Protein AF-A0A7G5LNK8-F1 (afdb_monomer_lite)

Sequence (79 aa):
MQSDVKHEQIKLAANALNGIGVGTILSSVVAPYIGIGIGSLRPEVDWLNLAGVSAFGLLLGVICLFEAQRRLEKLELAE

Foldseek 3Di:
DVLVVVLVVLLVVLVVLLVVLVVLLCCLVVVVVVCVVVVVDDCVPCVVVSVVSNVVSNVSSVVSNVVSVVSNVVSVVVD

Radius of gyration: 17.55 Å; chains: 1; bounding box: 38×12×57 Å

Secondary structure (DSSP, 8-state):
-HHHHHHHHHHHHHHHHHHHHHHHHHHHHHHHHHHHHTTSS-TTT-HHHHHHHHHHHHHHHHHHHHHHHHHHHHHHTT-

pLDDT: mean 75.48, std 6.98, range [51.78, 85.38]

Structure (mmCIF, N/CA/C/O backbone):
data_AF-A0A7G5LNK8-F1
#
_entry.id   AF-A0A7G5LNK8-F1
#
loop_
_atom_site.group_PDB
_atom_site.id
_atom_site.type_symbol
_atom_site.label_atom_id
_atom_site.label_alt_id
_atom_site.label_comp_id
_atom_site.label_asym_id
_atom_site.label_entity_id
_atom_site.label_seq_id
_atom_site.pdbx_PDB_ins_code
_atom_site.Cartn_x
_atom_site.Cartn_y
_atom_site.Cartn_z
_atom_site.occupancy
_atom_site.B_iso_or_equiv
_atom_site.auth_seq_id
_atom_site.auth_comp_id
_atom_site.auth_asym_id
_atom_site.auth_atom_id
_atom_site.pdbx_PDB_model_num
ATOM 1 N N . MET A 1 1 ? -12.6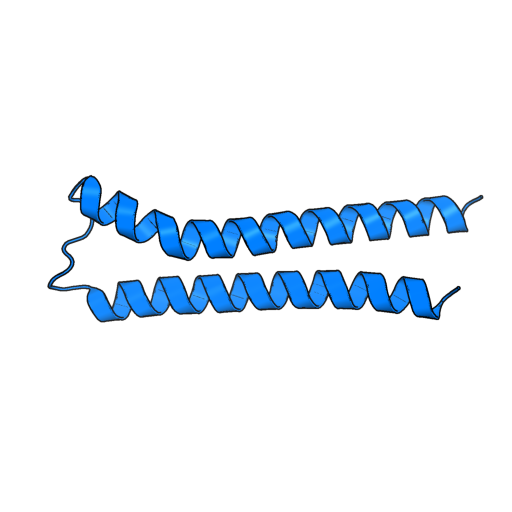61 1.962 31.791 1.00 53.53 1 MET A N 1
ATOM 2 C CA . MET A 1 1 ? -11.192 1.805 31.669 1.00 53.53 1 MET A CA 1
ATOM 3 C C . MET A 1 1 ? -10.795 0.753 30.634 1.00 53.53 1 MET A C 1
ATOM 5 O O . MET A 1 1 ? -10.018 1.076 29.754 1.00 53.53 1 MET A O 1
ATOM 9 N N . GLN A 1 2 ? -11.334 -0.474 30.663 1.00 56.25 2 GLN A N 1
ATOM 10 C CA . GLN A 1 2 ? -10.994 -1.509 29.664 1.00 56.25 2 GLN A CA 1
ATOM 11 C C . GLN A 1 2 ? -11.654 -1.303 28.278 1.00 56.25 2 GLN A C 1
ATOM 13 O O . GLN A 1 2 ? -11.173 -1.860 27.294 1.00 56.25 2 GLN A O 1
ATOM 18 N N . SER A 1 3 ? -12.740 -0.519 28.191 1.00 62.44 3 SER A N 1
ATOM 19 C CA . SER A 1 3 ? -13.398 -0.130 26.930 1.00 62.44 3 SER A CA 1
ATOM 20 C C . SER A 1 3 ? -12.603 0.933 26.160 1.00 62.44 3 SER A C 1
ATOM 22 O O . SER A 1 3 ? -12.345 0.738 24.977 1.00 62.44 3 SER A O 1
ATOM 24 N N . ASP A 1 4 ? -12.124 1.980 26.841 1.00 71.12 4 ASP A N 1
ATOM 25 C CA . ASP A 1 4 ? -11.276 3.041 26.267 1.00 71.12 4 ASP A CA 1
ATOM 26 C C . ASP A 1 4 ? -10.028 2.493 25.573 1.00 71.12 4 ASP A C 1
ATOM 28 O O . ASP A 1 4 ? -9.767 2.795 24.412 1.00 71.12 4 ASP A O 1
ATOM 32 N N . VAL A 1 5 ? -9.299 1.600 26.249 1.00 74.81 5 VAL A N 1
ATOM 33 C CA . VAL A 1 5 ? -8.070 1.005 25.701 1.00 74.81 5 VAL A CA 1
ATOM 34 C C . VAL A 1 5 ? -8.357 0.201 24.427 1.00 74.81 5 VAL A C 1
ATOM 36 O O . VAL A 1 5 ? -7.554 0.202 23.497 1.00 74.81 5 VAL A O 1
ATOM 39 N N . LYS A 1 6 ? -9.513 -0.472 24.348 1.00 74.31 6 LYS A N 1
ATOM 40 C CA . LYS A 1 6 ? -9.920 -1.205 23.139 1.00 74.31 6 LYS A CA 1
ATOM 41 C C . LYS A 1 6 ? -10.300 -0.255 22.001 1.00 74.31 6 LYS A C 1
ATOM 43 O O . LYS A 1 6 ? -9.930 -0.524 20.861 1.00 74.31 6 LYS A O 1
ATOM 48 N N . HIS A 1 7 ? -10.987 0.849 22.294 1.00 72.50 7 HIS A N 1
ATOM 49 C CA . HIS A 1 7 ? -11.307 1.878 21.297 1.00 72.50 7 HIS A CA 1
ATOM 50 C C . HIS A 1 7 ? -10.043 2.515 20.720 1.00 72.50 7 HIS A C 1
ATOM 52 O O . HIS A 1 7 ? -9.910 2.638 19.501 1.00 72.50 7 HIS A O 1
ATOM 58 N N . GLU A 1 8 ? -9.086 2.855 21.578 1.00 76.81 8 GLU A N 1
ATOM 59 C CA . GLU A 1 8 ? -7.823 3.458 21.162 1.00 76.81 8 GLU A CA 1
ATOM 60 C C . GLU A 1 8 ? -6.990 2.495 20.304 1.00 76.81 8 GLU A C 1
ATOM 62 O O . GLU A 1 8 ? -6.491 2.882 19.248 1.00 76.81 8 GLU A O 1
ATOM 67 N N . GLN A 1 9 ? -6.934 1.209 20.671 1.00 77.69 9 GLN A N 1
ATOM 68 C CA . GLN A 1 9 ? -6.267 0.182 19.862 1.00 77.69 9 GLN A CA 1
ATOM 69 C C . GLN A 1 9 ? -6.904 -0.004 18.484 1.00 77.69 9 GLN A C 1
ATOM 71 O O . GLN A 1 9 ? -6.187 -0.145 17.493 1.00 77.69 9 GLN A O 1
ATOM 76 N N . ILE A 1 10 ? -8.236 -0.003 18.393 1.00 76.31 10 ILE A N 1
ATOM 77 C CA . ILE A 1 10 ? -8.919 -0.178 17.108 1.00 76.31 10 ILE A CA 1
ATOM 78 C C . ILE A 1 10 ? -8.739 1.072 16.230 1.00 76.31 10 ILE A C 1
ATOM 80 O O . ILE A 1 10 ? -8.497 0.924 15.031 1.00 76.31 10 ILE A O 1
ATOM 84 N N . LYS A 1 11 ? -8.746 2.284 16.804 1.00 76.69 11 LYS A N 1
ATOM 85 C CA . LYS A 1 11 ? -8.385 3.517 16.079 1.00 76.69 11 LYS A CA 1
ATOM 86 C C . LYS A 1 11 ? -6.949 3.466 15.554 1.00 76.69 11 LYS A C 1
ATOM 88 O O . LYS A 1 11 ? -6.717 3.776 14.386 1.00 76.69 11 LYS A O 1
ATOM 93 N N . LEU A 1 12 ? -5.995 3.026 16.377 1.00 83.44 12 LEU A N 1
ATOM 94 C CA . LEU A 1 12 ? -4.594 2.891 15.971 1.00 83.44 12 LEU A CA 1
ATOM 95 C C . LEU A 1 12 ? -4.428 1.862 14.843 1.00 83.44 12 LEU A C 1
ATOM 97 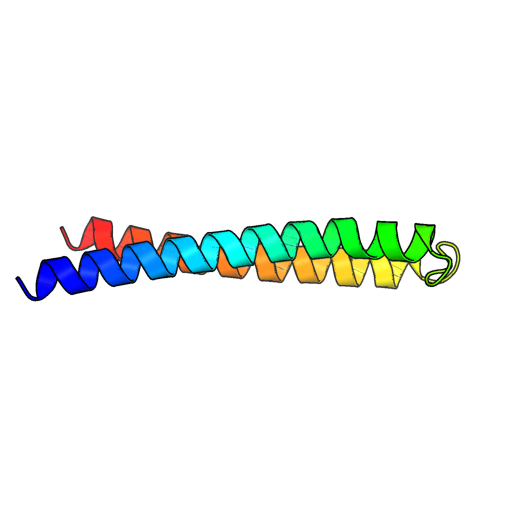O O . LEU A 1 12 ? -3.734 2.123 13.862 1.00 83.44 12 LEU A O 1
ATOM 101 N N . ALA A 1 13 ? -5.108 0.718 14.955 1.00 77.94 13 ALA A N 1
ATOM 102 C CA . ALA A 1 13 ? -5.099 -0.327 13.938 1.00 77.94 13 ALA A CA 1
ATOM 103 C C . ALA A 1 13 ? -5.723 0.155 12.620 1.00 77.94 13 ALA A C 1
ATOM 105 O O . ALA A 1 13 ? -5.155 -0.081 11.557 1.00 77.94 13 ALA A O 1
ATOM 106 N N . ALA A 1 14 ? -6.849 0.870 12.671 1.00 75.25 14 ALA A N 1
ATOM 107 C CA . ALA A 1 14 ? -7.475 1.437 11.481 1.00 75.25 14 ALA A CA 1
ATOM 108 C C . ALA A 1 14 ? -6.577 2.482 10.804 1.00 75.25 14 ALA A C 1
ATOM 110 O O . ALA A 1 14 ? -6.451 2.483 9.581 1.00 75.25 14 ALA A O 1
ATOM 111 N N . ASN A 1 15 ? -5.892 3.323 11.582 1.00 82.31 15 ASN A N 1
ATOM 112 C CA . ASN A 1 15 ? -4.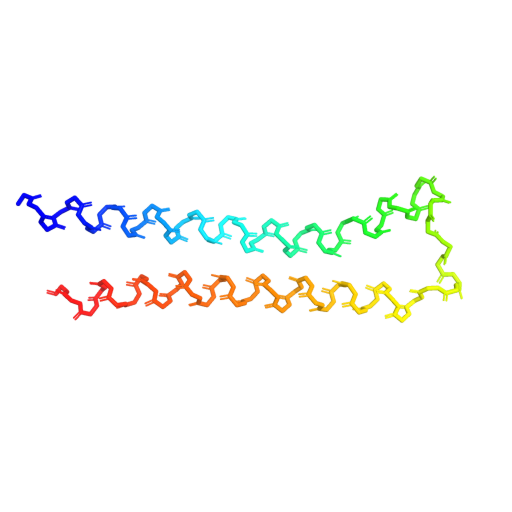944 4.289 11.035 1.00 82.31 15 ASN A CA 1
ATOM 113 C C . ASN A 1 15 ? -3.724 3.600 10.397 1.00 82.31 15 ASN A C 1
ATOM 115 O O . ASN A 1 15 ? -3.281 3.990 9.318 1.00 82.31 15 ASN A O 1
ATOM 119 N N . ALA A 1 16 ? -3.220 2.527 11.015 1.00 78.12 16 ALA A N 1
ATOM 120 C CA . ALA A 1 16 ? -2.147 1.716 10.448 1.00 78.12 16 ALA A CA 1
ATOM 121 C C . ALA A 1 16 ? -2.574 1.035 9.134 1.00 78.12 16 ALA A C 1
ATOM 123 O O . ALA A 1 16 ? -1.841 1.111 8.148 1.00 78.12 16 ALA A O 1
ATOM 124 N N . LEU A 1 17 ? -3.770 0.431 9.078 1.00 78.25 17 LEU A N 1
ATOM 125 C CA . LEU A 1 17 ? -4.309 -0.142 7.838 1.00 78.25 17 LEU A CA 1
ATOM 126 C C . LEU A 1 17 ? -4.509 0.923 6.754 1.00 78.25 17 LEU A C 1
ATOM 128 O O . LEU A 1 17 ? -4.208 0.662 5.593 1.00 78.25 17 LEU A O 1
ATOM 132 N N . ASN A 1 18 ? -4.964 2.124 7.116 1.00 78.69 18 ASN A N 1
ATOM 133 C CA . ASN A 1 18 ? -5.097 3.229 6.170 1.00 78.69 18 ASN A CA 1
ATOM 134 C C . ASN A 1 18 ? -3.727 3.621 5.586 1.00 78.69 18 ASN A C 1
ATOM 136 O O . ASN A 1 18 ? -3.564 3.678 4.369 1.00 78.69 18 ASN A O 1
ATOM 140 N N . GLY A 1 19 ? -2.707 3.771 6.437 1.00 79.69 19 GLY A N 1
ATOM 141 C CA . GLY A 1 19 ? -1.333 4.029 6.000 1.00 79.69 19 GLY A CA 1
ATOM 142 C C . GLY A 1 19 ? -0.781 2.943 5.070 1.00 79.69 19 GLY A C 1
ATOM 143 O O . GLY A 1 19 ? -0.187 3.259 4.039 1.00 79.69 19 GLY A O 1
ATOM 144 N N . ILE A 1 20 ? -1.026 1.666 5.381 1.00 82.19 20 ILE A N 1
ATOM 145 C CA . ILE A 1 20 ? -0.636 0.533 4.527 1.00 82.19 20 ILE A CA 1
ATOM 146 C C . ILE A 1 20 ? -1.400 0.562 3.200 1.00 82.19 20 ILE A C 1
ATOM 148 O O . ILE A 1 20 ? -0.797 0.358 2.148 1.00 82.19 20 ILE A O 1
ATOM 152 N N . GLY A 1 21 ? -2.706 0.833 3.225 1.00 75.88 21 GLY A N 1
ATOM 153 C CA . GLY A 1 21 ? -3.544 0.933 2.032 1.00 75.88 21 GLY A CA 1
ATOM 154 C C . GLY A 1 21 ? -3.052 2.029 1.091 1.00 75.88 21 GLY A C 1
ATOM 155 O O . GLY A 1 21 ? -2.755 1.756 -0.070 1.00 75.88 21 GLY A O 1
ATOM 156 N N . VAL A 1 22 ? -2.855 3.242 1.612 1.00 79.88 22 VAL A N 1
ATOM 157 C CA . VAL A 1 22 ? -2.309 4.379 0.856 1.00 79.88 22 VAL A CA 1
ATOM 158 C C . VAL A 1 22 ? -0.897 4.081 0.347 1.00 79.88 22 VAL A C 1
ATOM 160 O O . VAL A 1 22 ? -0.606 4.321 -0.824 1.00 79.88 22 VAL A O 1
ATOM 163 N N . GLY A 1 23 ? -0.030 3.503 1.183 1.00 81.31 23 GLY A N 1
ATOM 164 C CA . GLY A 1 23 ? 1.328 3.117 0.796 1.00 81.31 23 GLY A CA 1
ATOM 165 C C . GLY A 1 23 ? 1.358 2.056 -0.305 1.00 81.31 23 GLY A C 1
ATOM 166 O O . GLY A 1 23 ? 2.182 2.136 -1.211 1.00 81.31 23 GLY A O 1
ATOM 167 N N . THR A 1 24 ? 0.423 1.107 -0.281 1.00 80.19 24 THR A N 1
ATOM 168 C CA . THR A 1 24 ? 0.289 0.062 -1.306 1.00 80.19 24 THR A CA 1
ATOM 169 C C . THR A 1 24 ? -0.182 0.653 -2.632 1.00 80.19 24 THR A C 1
ATOM 171 O O . THR A 1 24 ? 0.390 0.333 -3.672 1.00 80.19 24 THR A O 1
ATOM 174 N N . ILE A 1 25 ? -1.153 1.574 -2.607 1.00 78.38 25 ILE A N 1
ATOM 175 C CA . ILE A 1 25 ? -1.607 2.292 -3.808 1.00 78.38 25 ILE A CA 1
ATOM 176 C C . ILE A 1 25 ? -0.447 3.096 -4.396 1.00 78.38 25 ILE A C 1
ATOM 178 O O . ILE A 1 25 ? -0.117 2.936 -5.570 1.00 78.38 25 ILE A O 1
ATOM 182 N N . LEU A 1 26 ? 0.224 3.907 -3.575 1.00 80.25 26 LEU A N 1
ATOM 183 C CA . LEU A 1 26 ? 1.365 4.705 -4.016 1.00 80.25 26 LEU A CA 1
ATOM 184 C C . LEU A 1 26 ? 2.490 3.828 -4.563 1.00 80.25 26 LEU A C 1
ATOM 186 O O . LEU A 1 26 ? 3.014 4.124 -5.628 1.00 80.25 26 LEU A O 1
ATOM 190 N N . SER A 1 27 ? 2.833 2.728 -3.891 1.00 79.31 27 SER A N 1
ATOM 191 C CA . SER A 1 27 ? 3.857 1.796 -4.365 1.00 79.31 27 SER A CA 1
ATOM 192 C C . SER A 1 27 ? 3.460 1.152 -5.693 1.00 79.31 27 SER A C 1
ATOM 194 O O . SER A 1 27 ? 4.279 1.105 -6.604 1.00 79.31 27 SER A O 1
ATOM 196 N N . SER A 1 28 ? 2.199 0.746 -5.853 1.00 77.88 28 SER A N 1
ATOM 197 C CA . SER A 1 28 ? 1.705 0.144 -7.097 1.00 77.88 28 SER A CA 1
ATOM 198 C C . SER A 1 28 ? 1.763 1.087 -8.296 1.00 77.88 28 SER A C 1
ATOM 200 O O . SER A 1 28 ? 1.979 0.632 -9.414 1.00 77.88 28 SER A O 1
ATOM 202 N N . VAL A 1 29 ? 1.635 2.397 -8.060 1.00 78.00 29 VAL A N 1
ATOM 203 C CA . VAL A 1 29 ? 1.764 3.423 -9.097 1.00 78.00 29 VAL A CA 1
ATOM 204 C C . VAL A 1 29 ? 3.231 3.796 -9.305 1.00 78.00 29 VAL A C 1
ATOM 206 O O . VAL A 1 29 ? 3.699 3.812 -10.432 1.00 78.00 29 VAL A O 1
ATOM 209 N N . VAL A 1 30 ? 3.988 4.073 -8.242 1.00 80.81 30 VAL A N 1
ATOM 210 C CA . VAL A 1 30 ? 5.350 4.631 -8.313 1.00 80.81 30 VAL A CA 1
ATOM 211 C C . VAL A 1 30 ? 6.404 3.581 -8.679 1.00 80.81 30 VAL A C 1
ATOM 213 O O . VAL A 1 30 ? 7.310 3.879 -9.458 1.00 80.81 30 VAL A O 1
ATOM 216 N N . ALA A 1 31 ? 6.305 2.355 -8.157 1.00 78.94 31 ALA A N 1
ATOM 217 C CA . ALA A 1 31 ? 7.276 1.288 -8.411 1.00 78.94 31 ALA A CA 1
ATOM 218 C C . ALA A 1 31 ? 7.479 0.976 -9.907 1.00 78.94 31 ALA A C 1
ATOM 220 O O . ALA A 1 31 ? 8.639 0.889 -10.321 1.00 78.94 31 ALA A O 1
ATOM 221 N N . PRO A 1 32 ? 6.429 0.861 -10.748 1.00 73.75 32 PRO A N 1
ATOM 222 C CA . PRO A 1 32 ? 6.633 0.645 -12.176 1.00 73.75 32 PRO A CA 1
ATOM 223 C C . PRO A 1 32 ? 7.324 1.828 -12.872 1.00 73.75 32 PRO A C 1
ATOM 225 O O . PRO A 1 32 ? 8.192 1.593 -13.711 1.00 73.75 32 PRO A O 1
ATOM 228 N N . TYR A 1 33 ? 7.044 3.083 -12.494 1.00 76.88 33 TYR A N 1
ATOM 229 C CA . TYR A 1 33 ? 7.767 4.242 -13.047 1.00 76.88 33 TYR A CA 1
ATOM 230 C C . TYR A 1 33 ? 9.244 4.256 -12.648 1.00 76.88 33 TYR A C 1
A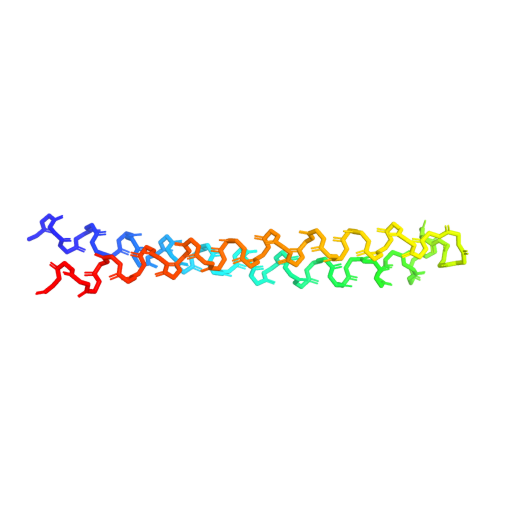TOM 232 O O . TYR A 1 33 ? 10.098 4.549 -13.486 1.00 76.88 33 TYR A O 1
ATOM 240 N N . ILE A 1 34 ? 9.567 3.901 -11.399 1.00 80.62 34 ILE A N 1
ATOM 241 C CA . ILE A 1 34 ? 10.963 3.762 -10.962 1.00 80.62 34 ILE A CA 1
ATOM 242 C C . ILE A 1 34 ? 11.653 2.645 -11.745 1.00 80.62 34 ILE A C 1
ATOM 244 O O . ILE A 1 34 ? 12.763 2.841 -12.233 1.00 80.62 34 ILE A O 1
ATOM 248 N N . GLY A 1 35 ? 10.991 1.502 -11.921 1.00 76.19 35 GLY A N 1
ATOM 249 C CA . GLY A 1 35 ? 11.532 0.376 -12.675 1.00 76.19 35 GLY A CA 1
ATOM 250 C C . GLY A 1 35 ? 11.766 0.678 -14.163 1.00 76.19 35 GLY A C 1
ATOM 251 O O . GLY A 1 35 ? 12.745 0.188 -14.727 1.00 76.19 35 GLY A O 1
ATOM 252 N N . ILE A 1 36 ? 10.937 1.531 -14.777 1.00 78.06 36 ILE A N 1
ATOM 253 C CA . ILE A 1 36 ? 11.182 2.083 -16.121 1.00 78.06 36 ILE A CA 1
ATOM 254 C C . ILE A 1 36 ? 12.395 3.025 -16.097 1.00 78.06 36 ILE A C 1
ATOM 256 O O . ILE A 1 36 ? 13.285 2.899 -16.934 1.00 78.06 36 ILE A O 1
ATOM 260 N N . GLY A 1 37 ? 12.469 3.935 -15.120 1.00 76.31 37 GLY A N 1
ATOM 261 C CA . GLY A 1 37 ? 13.553 4.918 -15.006 1.00 76.31 37 GLY A CA 1
ATOM 262 C C . GLY A 1 37 ? 14.943 4.306 -14.800 1.00 76.31 37 GLY A C 1
ATOM 263 O O . GLY A 1 37 ? 15.923 4.835 -15.316 1.00 76.31 37 GLY A O 1
ATOM 264 N N . ILE A 1 38 ? 15.035 3.170 -14.099 1.00 84.56 38 ILE A N 1
ATOM 265 C CA . ILE A 1 38 ? 16.293 2.421 -13.907 1.00 84.56 38 ILE A CA 1
ATOM 266 C C . ILE A 1 38 ? 16.578 1.407 -15.031 1.00 84.56 38 ILE A C 1
ATOM 268 O O . ILE A 1 38 ? 17.566 0.680 -14.959 1.00 84.56 38 ILE A O 1
ATOM 272 N N . GLY A 1 39 ? 15.715 1.318 -16.050 1.00 73.88 39 GLY A N 1
ATOM 273 C CA . GLY A 1 39 ? 15.872 0.403 -17.187 1.00 73.88 39 GLY A CA 1
ATOM 274 C C . GLY A 1 39 ? 15.611 -1.078 -16.878 1.00 73.88 39 GLY A C 1
ATOM 275 O O . GLY A 1 39 ? 15.944 -1.935 -17.695 1.00 73.88 39 GLY A O 1
ATOM 276 N N . SER A 1 40 ? 15.023 -1.389 -15.719 1.00 73.56 40 SER A N 1
ATOM 277 C CA . SER A 1 40 ? 14.668 -2.758 -15.307 1.00 73.56 40 SER A CA 1
ATOM 278 C C . SER A 1 40 ? 13.401 -3.260 -16.013 1.00 73.56 40 SER A C 1
ATOM 280 O O . SER A 1 40 ? 13.277 -4.444 -16.319 1.00 73.56 40 SER A O 1
ATOM 282 N N . LEU A 1 41 ? 12.475 -2.349 -16.334 1.00 66.69 41 LEU A N 1
ATOM 283 C CA . LEU A 1 41 ? 11.240 -2.636 -17.064 1.00 66.69 41 LEU A 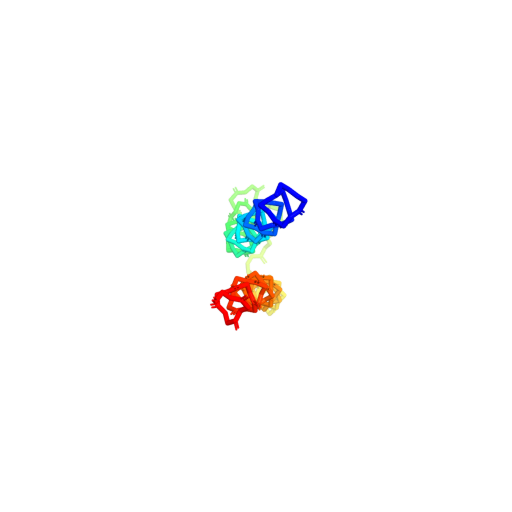CA 1
ATOM 284 C C . LEU A 1 41 ? 11.298 -2.039 -18.473 1.00 66.69 41 LEU A C 1
ATOM 286 O O . LEU A 1 41 ? 11.531 -0.842 -18.637 1.00 66.69 41 LEU A O 1
ATOM 290 N N . ARG A 1 42 ? 11.051 -2.869 -19.495 1.00 70.44 42 ARG A N 1
ATOM 291 C CA . ARG A 1 42 ? 10.886 -2.425 -20.887 1.00 70.44 42 ARG A CA 1
ATOM 292 C C . ARG A 1 42 ? 9.398 -2.148 -21.151 1.00 70.44 42 ARG A C 1
ATOM 294 O O . ARG A 1 42 ? 8.632 -3.105 -21.273 1.00 70.44 42 ARG A O 1
ATOM 301 N N . PRO A 1 43 ? 8.968 -0.877 -21.256 1.00 64.12 43 PRO A N 1
ATOM 302 C CA . PRO A 1 43 ? 7.548 -0.519 -21.329 1.00 64.12 43 PRO A CA 1
ATOM 303 C C . PRO A 1 43 ? 6.833 -1.076 -22.571 1.00 64.12 43 PRO A C 1
ATOM 305 O O . PRO A 1 43 ? 5.626 -1.277 -22.543 1.00 64.12 43 PRO A O 1
ATOM 308 N N . GLU A 1 44 ? 7.565 -1.379 -23.643 1.00 64.88 44 GLU A N 1
ATOM 309 C CA . GLU A 1 44 ? 7.004 -1.888 -24.903 1.00 64.88 44 GLU A CA 1
ATOM 310 C C . GLU A 1 44 ? 6.513 -3.341 -24.834 1.00 64.88 44 GLU A C 1
ATOM 312 O O . GLU A 1 44 ? 5.698 -3.739 -25.660 1.00 64.88 44 GLU A O 1
ATOM 317 N N . VAL A 1 45 ? 6.980 -4.133 -23.861 1.00 60.59 45 VAL A N 1
ATOM 318 C CA . VAL A 1 45 ? 6.688 -5.578 -23.794 1.00 60.59 45 VAL A CA 1
ATOM 319 C C . VAL A 1 45 ? 5.733 -5.921 -22.646 1.00 60.59 45 VAL A C 1
ATOM 321 O O . VAL A 1 45 ? 5.014 -6.912 -22.721 1.00 60.59 45 VAL A O 1
ATOM 324 N N . ASP A 1 46 ? 5.668 -5.079 -21.612 1.00 69.62 46 ASP A N 1
ATOM 325 C CA . ASP A 1 46 ? 5.047 -5.433 -20.328 1.00 69.62 46 ASP A CA 1
ATOM 326 C C . ASP A 1 46 ? 3.863 -4.539 -19.921 1.00 69.62 46 ASP A C 1
ATOM 328 O O . ASP A 1 46 ? 3.461 -4.544 -18.761 1.00 69.62 46 ASP A O 1
ATOM 332 N N . TRP A 1 47 ? 3.251 -3.782 -20.843 1.00 74.25 47 TRP A N 1
ATOM 333 C CA . TRP A 1 47 ? 2.132 -2.882 -20.505 1.00 74.25 47 TRP A CA 1
ATOM 334 C C . TRP A 1 47 ? 0.973 -3.579 -19.787 1.00 74.25 47 TRP A C 1
ATOM 336 O O . TRP A 1 47 ? 0.412 -3.027 -18.841 1.00 74.25 47 TRP A O 1
ATOM 346 N N . LEU A 1 48 ? 0.633 -4.800 -20.207 1.00 76.69 48 LEU A N 1
ATOM 347 C CA . LEU A 1 48 ? -0.437 -5.584 -19.588 1.00 76.69 48 LEU A CA 1
ATOM 348 C C . LEU A 1 48 ? -0.080 -5.998 -18.153 1.00 76.69 48 LEU A C 1
ATOM 350 O O . LEU A 1 48 ? -0.937 -6.015 -17.274 1.00 76.69 48 LEU A O 1
ATOM 354 N N . ASN A 1 49 ? 1.193 -6.293 -17.911 1.00 75.19 49 ASN A N 1
ATOM 355 C CA . ASN A 1 49 ? 1.709 -6.695 -16.611 1.00 75.19 49 ASN A CA 1
ATOM 356 C C . ASN A 1 49 ? 1.839 -5.482 -15.683 1.00 75.19 49 ASN A C 1
ATOM 358 O O . ASN A 1 49 ? 1.440 -5.540 -14.525 1.00 75.19 49 ASN A O 1
ATOM 362 N N . LEU A 1 50 ? 2.277 -4.337 -16.218 1.00 75.12 50 LEU A N 1
ATOM 363 C CA . LEU A 1 50 ? 2.272 -3.053 -15.519 1.00 75.12 50 LEU A CA 1
ATOM 364 C C . LEU A 1 50 ? 0.856 -2.665 -15.088 1.00 75.12 50 LEU A C 1
ATOM 366 O O . LEU A 1 50 ? 0.629 -2.316 -13.929 1.00 75.12 50 LEU A O 1
ATOM 370 N N . ALA A 1 51 ? -0.101 -2.753 -16.015 1.00 78.56 51 ALA A N 1
ATOM 371 C CA . ALA A 1 51 ? -1.506 -2.484 -15.748 1.00 78.56 51 ALA A CA 1
ATOM 372 C C . ALA A 1 51 ? -2.079 -3.473 -14.722 1.00 78.56 51 ALA A C 1
ATOM 374 O O . ALA A 1 51 ? -2.778 -3.053 -13.804 1.00 78.56 51 ALA A O 1
ATOM 375 N N . GLY A 1 52 ? -1.735 -4.760 -14.827 1.00 80.06 52 GLY A N 1
ATOM 376 C CA . GLY A 1 52 ? -2.141 -5.801 -13.884 1.00 80.06 52 GLY A CA 1
ATOM 377 C C . GLY A 1 52 ? -1.610 -5.568 -12.471 1.00 80.06 52 GLY A C 1
ATOM 378 O O . GLY A 1 52 ? -2.386 -5.594 -11.522 1.00 80.06 52 GLY A O 1
ATOM 379 N N . VAL A 1 53 ? -0.318 -5.268 -12.318 1.00 77.94 53 VAL A N 1
ATOM 380 C CA . VAL A 1 53 ? 0.313 -4.981 -11.017 1.00 77.94 53 VAL A CA 1
ATOM 381 C C . VAL A 1 53 ? -0.240 -3.693 -10.404 1.00 77.94 53 VAL A C 1
ATOM 383 O O . VAL A 1 53 ? -0.522 -3.657 -9.206 1.00 77.94 53 VAL A O 1
ATOM 386 N N . SER A 1 54 ? -0.468 -2.663 -11.221 1.00 78.88 54 SER A N 1
ATOM 387 C CA . SER A 1 54 ? -1.059 -1.395 -10.772 1.00 78.88 54 SER A CA 1
ATOM 388 C C . SER A 1 54 ? -2.511 -1.585 -10.325 1.00 78.88 54 SER A C 1
ATOM 390 O O . SER A 1 54 ? -2.893 -1.140 -9.245 1.00 78.88 54 SER A O 1
ATOM 392 N N . ALA A 1 55 ? -3.321 -2.298 -11.115 1.00 81.44 55 ALA A N 1
ATOM 393 C CA . ALA A 1 55 ? -4.713 -2.601 -10.788 1.00 81.44 55 ALA A CA 1
ATOM 394 C C . ALA A 1 55 ? -4.828 -3.513 -9.559 1.00 81.44 55 ALA A C 1
ATOM 396 O O . ALA A 1 55 ? -5.689 -3.298 -8.707 1.00 81.44 55 ALA A O 1
ATOM 397 N N . PHE A 1 56 ? -3.940 -4.501 -9.432 1.00 81.50 56 PHE A N 1
ATOM 398 C CA . PHE A 1 56 ? -3.883 -5.393 -8.279 1.00 81.50 56 PHE A CA 1
ATOM 399 C C . PHE A 1 56 ? -3.487 -4.646 -7.001 1.00 81.50 56 PHE A C 1
ATOM 401 O O . PHE A 1 56 ? -4.138 -4.807 -5.969 1.00 81.50 56 PHE A O 1
ATOM 408 N N . GLY A 1 57 ? -2.473 -3.781 -7.066 1.00 80.38 57 GLY A N 1
ATOM 409 C CA . GLY A 1 57 ? -2.070 -2.948 -5.935 1.00 80.38 57 GLY A CA 1
ATOM 410 C C . GLY A 1 57 ? -3.140 -1.933 -5.527 1.00 80.38 57 GLY A C 1
ATOM 411 O O . GLY A 1 57 ? -3.383 -1.749 -4.334 1.00 80.38 57 GLY A O 1
ATOM 412 N N . LEU A 1 58 ? -3.859 -1.355 -6.495 1.00 81.44 58 LEU A N 1
ATOM 413 C CA . LEU A 1 58 ? -5.042 -0.533 -6.233 1.00 81.44 58 LEU A CA 1
ATOM 414 C C . LEU A 1 58 ? -6.147 -1.325 -5.531 1.00 81.44 58 LEU A C 1
ATOM 416 O O . LEU A 1 58 ? -6.663 -0.868 -4.515 1.00 81.44 58 LEU A O 1
ATOM 420 N N . LEU A 1 59 ? -6.489 -2.517 -6.029 1.00 85.38 59 LEU A N 1
ATOM 421 C CA . LEU A 1 59 ? -7.503 -3.382 -5.420 1.00 85.38 59 LEU A CA 1
ATOM 422 C C . LEU A 1 59 ? -7.141 -3.752 -3.980 1.00 85.38 59 LEU A C 1
ATOM 424 O O . LEU A 1 59 ? -7.975 -3.609 -3.089 1.00 85.38 59 LEU A O 1
ATOM 428 N N . LEU A 1 60 ? -5.898 -4.172 -3.731 1.00 82.88 60 LEU A N 1
ATOM 429 C CA . LEU A 1 60 ? -5.432 -4.480 -2.378 1.00 82.88 60 LEU A CA 1
ATOM 430 C C . LEU A 1 60 ? -5.464 -3.253 -1.465 1.00 82.88 60 LEU A C 1
ATOM 432 O O . LEU A 1 60 ? -5.918 -3.347 -0.324 1.00 82.88 60 LEU A O 1
ATOM 436 N N . GLY A 1 61 ? -5.030 -2.098 -1.968 1.00 79.88 61 GLY A N 1
ATOM 437 C CA . GLY A 1 61 ? -5.080 -0.843 -1.232 1.00 79.88 61 GLY A CA 1
ATOM 438 C C . GLY A 1 61 ? -6.502 -0.432 -0.856 1.00 79.88 61 GLY A C 1
ATOM 439 O O . GLY A 1 61 ? -6.750 -0.079 0.296 1.00 79.88 61 GLY A O 1
ATOM 440 N N . VAL A 1 62 ? -7.449 -0.554 -1.791 1.00 81.00 62 VAL A N 1
ATOM 441 C CA . VAL A 1 62 ? -8.877 -0.280 -1.569 1.00 81.00 62 VAL A CA 1
ATOM 442 C C . VAL A 1 62 ? -9.474 -1.250 -0.554 1.00 81.00 62 VAL A C 1
ATOM 444 O O . VAL A 1 62 ? -10.176 -0.805 0.347 1.00 81.00 62 VAL A O 1
ATOM 447 N N . ILE A 1 63 ? -9.169 -2.549 -0.637 1.00 84.56 63 ILE A N 1
ATOM 448 C CA . ILE A 1 63 ? -9.626 -3.542 0.350 1.00 84.56 63 ILE A CA 1
ATOM 449 C C . ILE A 1 63 ? -9.107 -3.187 1.748 1.00 84.56 63 ILE A C 1
ATOM 451 O O . ILE A 1 63 ? -9.866 -3.230 2.715 1.00 84.56 63 ILE A O 1
ATOM 455 N N . CYS A 1 64 ? -7.836 -2.793 1.853 1.00 79.00 64 CYS A N 1
ATOM 456 C CA . CYS A 1 64 ? -7.217 -2.389 3.113 1.00 79.00 64 CYS A CA 1
ATOM 457 C C . CYS A 1 64 ? -7.885 -1.127 3.690 1.00 79.00 64 CYS A C 1
ATOM 459 O O . CYS A 1 64 ? -8.209 -1.080 4.878 1.00 79.00 64 CYS A O 1
ATOM 461 N N . LEU A 1 65 ? -8.176 -0.139 2.833 1.00 78.69 65 LEU A N 1
ATOM 462 C CA . LEU A 1 65 ? -8.930 1.061 3.203 1.00 78.69 65 LEU A CA 1
ATOM 463 C C . LEU A 1 65 ? -10.346 0.709 3.677 1.00 78.69 65 LEU A C 1
ATOM 465 O O . LEU A 1 65 ? -10.814 1.241 4.678 1.00 78.69 65 LEU A O 1
ATOM 469 N N . PHE A 1 66 ? -11.018 -0.205 2.978 1.00 80.44 66 PHE A N 1
ATOM 470 C CA . PHE A 1 66 ? -12.383 -0.615 3.285 1.00 80.44 66 PHE A CA 1
ATOM 471 C C . PHE A 1 66 ? -12.460 -1.377 4.614 1.00 80.44 66 PHE A C 1
ATOM 473 O O . PHE A 1 66 ? -13.356 -1.125 5.414 1.00 80.44 66 PHE A O 1
ATOM 480 N N . GLU A 1 67 ? -11.500 -2.260 4.904 1.00 82.06 67 GLU A N 1
ATOM 481 C CA . GLU A 1 67 ? -11.370 -2.910 6.219 1.00 82.06 67 GLU A CA 1
ATOM 482 C C . GLU A 1 67 ? -11.098 -1.889 7.332 1.00 82.06 67 GLU A C 1
ATOM 484 O O . GLU A 1 67 ? -11.708 -1.977 8.399 1.00 82.06 67 GLU A O 1
ATOM 489 N N . ALA A 1 68 ? -10.231 -0.898 7.092 1.00 75.12 68 ALA A N 1
ATOM 490 C CA . ALA A 1 68 ? -9.959 0.167 8.056 1.00 75.12 68 ALA A CA 1
ATOM 491 C C . ALA A 1 68 ? -11.220 0.983 8.380 1.00 75.12 68 ALA A C 1
ATOM 493 O O . ALA A 1 68 ? -11.549 1.170 9.552 1.00 75.12 68 ALA A O 1
ATOM 494 N N . GLN A 1 69 ? -11.948 1.412 7.346 1.00 78.06 69 GLN A N 1
ATOM 495 C CA . GLN A 1 69 ? -13.211 2.143 7.478 1.00 78.06 69 GLN A CA 1
ATOM 496 C C . GLN A 1 69 ? -14.259 1.296 8.201 1.00 78.06 69 GLN A C 1
ATOM 498 O O . GLN A 1 69 ? -14.836 1.736 9.187 1.00 78.06 69 GLN A O 1
ATOM 503 N N . ARG A 1 70 ? -14.417 0.026 7.814 1.00 78.19 70 ARG A N 1
ATOM 504 C CA . ARG A 1 70 ? -15.375 -0.891 8.443 1.00 78.19 70 ARG A CA 1
ATOM 505 C C . ARG A 1 70 ? -15.085 -1.137 9.926 1.00 78.19 70 ARG A C 1
ATOM 507 O O . ARG A 1 70 ? -16.008 -1.394 10.696 1.00 78.19 70 ARG A O 1
ATOM 514 N N . ARG A 1 71 ? -13.815 -1.105 10.342 1.00 73.75 71 ARG A N 1
ATOM 515 C CA . ARG A 1 71 ? -13.426 -1.215 11.759 1.00 73.75 71 ARG A CA 1
ATOM 516 C C . ARG A 1 71 ? -13.713 0.062 12.544 1.00 73.75 71 ARG A C 1
ATOM 518 O O . ARG A 1 71 ? -14.092 -0.050 13.705 1.00 73.75 71 ARG A O 1
ATOM 525 N N . LEU A 1 72 ? -13.566 1.232 11.921 1.00 74.38 72 LEU A N 1
ATOM 526 C CA . LEU A 1 72 ? -13.945 2.521 12.509 1.00 74.38 72 LEU A CA 1
ATOM 527 C C . LEU A 1 72 ? -15.466 2.660 12.639 1.00 74.38 72 LEU A C 1
ATOM 529 O O . LEU A 1 72 ? -15.953 2.984 13.712 1.00 74.38 72 LEU A O 1
ATOM 533 N N . GLU A 1 73 ? -16.223 2.312 11.604 1.00 76.62 73 GLU A N 1
ATOM 534 C CA . GLU A 1 73 ? -17.688 2.426 11.593 1.00 76.62 73 GLU A CA 1
ATOM 535 C C . GLU A 1 73 ? -18.342 1.514 12.650 1.00 76.62 73 GLU A C 1
ATOM 537 O O . GLU A 1 73 ? -19.294 1.889 13.330 1.00 76.62 73 GLU A O 1
ATOM 542 N N . LYS A 1 74 ? -17.777 0.317 12.872 1.00 72.88 74 LYS A N 1
ATOM 543 C CA . LYS A 1 74 ? -18.212 -0.596 13.945 1.00 72.88 74 LYS A CA 1
ATOM 544 C C . LYS A 1 74 ? -17.919 -0.087 15.355 1.00 72.88 74 LYS A C 1
ATOM 546 O O . LYS A 1 74 ? -18.587 -0.532 16.282 1.00 72.88 74 LYS A O 1
ATOM 551 N N . LEU A 1 75 ? -16.903 0.757 15.529 1.00 66.38 75 LEU A N 1
ATOM 552 C CA . LEU A 1 75 ? -16.655 1.427 16.807 1.00 66.38 75 LEU A CA 1
ATOM 553 C C . LEU A 1 75 ? -17.667 2.545 17.033 1.00 66.38 75 LEU A C 1
ATOM 555 O O . LEU A 1 75 ? -18.181 2.675 18.133 1.00 66.38 75 LEU A O 1
ATOM 559 N N . GLU A 1 76 ? -17.940 3.329 15.993 1.00 67.44 76 GLU A N 1
ATOM 560 C CA . GLU A 1 76 ? -18.824 4.495 16.055 1.00 67.44 76 GLU A CA 1
ATOM 561 C C . GLU A 1 76 ? -20.288 4.095 16.306 1.00 67.44 76 GLU A C 1
ATOM 563 O O . GLU A 1 76 ? -21.001 4.784 17.018 1.00 67.44 76 GLU A O 1
ATOM 568 N N . LEU A 1 77 ? -20.720 2.933 15.797 1.00 64.75 77 LEU A N 1
ATOM 569 C CA . LEU A 1 77 ? -22.040 2.344 16.075 1.00 64.75 77 LEU A CA 1
ATOM 570 C C . LEU A 1 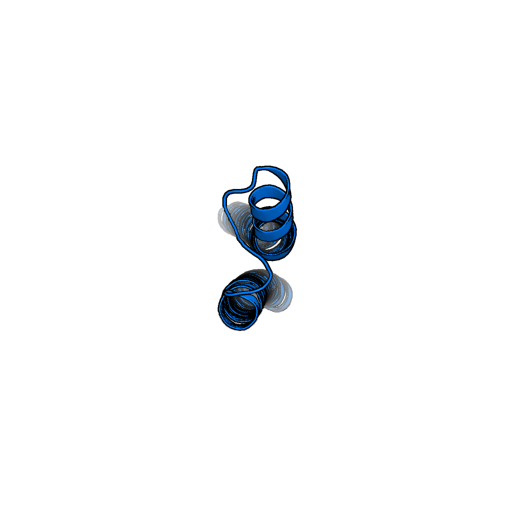77 ? -22.143 1.627 17.435 1.00 64.75 77 LEU A C 1
ATOM 572 O O . LEU A 1 77 ? -23.235 1.198 17.810 1.00 64.75 77 LEU A O 1
ATOM 576 N N . ALA A 1 78 ? -21.022 1.409 18.128 1.00 58.78 78 ALA A N 1
ATOM 577 C CA . ALA A 1 78 ? -20.981 0.774 19.448 1.00 58.78 78 ALA A CA 1
ATOM 578 C C . ALA A 1 78 ? -20.936 1.792 20.607 1.00 58.78 78 ALA A C 1
ATOM 580 O O . ALA A 1 78 ? -20.881 1.376 21.768 1.00 58.78 78 ALA A O 1
ATOM 581 N N . GLU A 1 79 ? -20.937 3.088 20.281 1.00 51.78 79 GLU A N 1
ATOM 582 C CA . GLU A 1 79 ? -21.023 4.241 21.188 1.00 51.78 79 GLU A CA 1
ATOM 583 C C . GLU A 1 79 ? -22.478 4.728 21.313 1.00 51.78 79 GLU A C 1
ATOM 585 O O . GLU A 1 79 ? -22.872 5.088 22.446 1.00 51.78 79 GLU A O 1
#